Protein AF-A0AA96YY70-F1 (afdb_monomer)

Solvent-accessible surface area (backbone atoms only — not comparable to full-atom values): 9001 Å² total; per-residue (Å²): 128,84,80,77,74,83,91,84,85,89,81,86,81,87,78,61,65,65,50,32,39,73,68,54,72,91,27,22,64,57,49,34,50,59,52,41,71,78,36,80,84,59,49,70,89,79,75,50,86,50,71,38,54,63,63,75,61,59,66,56,55,31,55,53,45,71,37,78,89,41,72,66,56,53,54,47,60,29,68,54,20,48,58,16,36,50,90,58,90,84,55,63,21,52,59,56,35,51,49,50,52,51,45,53,49,45,69,71,76,44,61,72,95,78,33,57,74,57,47,55,52,49,53,53,53,42,53,71,65,66,59,84,60,76,94,64,87,80,84,76,73,78,86,128

Foldseek 3Di:
DPPDDDDDDDDDDDDDLVVLLVVDDDFFVNQLVVVCVVVVPADSVPRDGGADQADAQLVSSCVSNVNNVPPVSSVVSCVRHVNRHPPPPPAGRPLLRVLVVVLVCCVPPPDPVPCPVVNVVSVVVNCVGNPPDPPDDDPDDPDD

Sequence (144 aa):
MSQVKPFSWLIRVDVAPMWVADGFHMNNQVA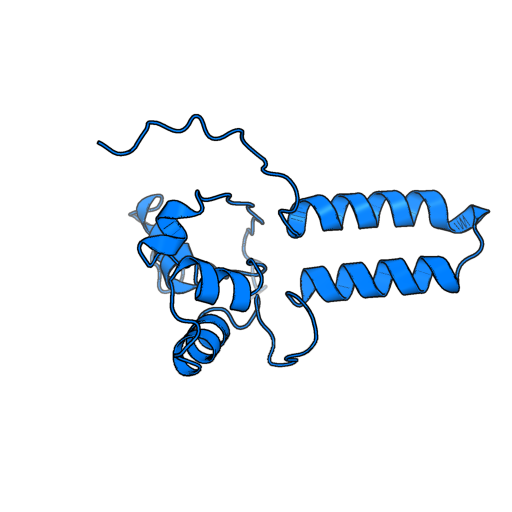LDMLAEKLPYADMSFELGAAVLVGPDPRRIINENGWETNPSEEAKIRAESPHAYPENDKQGTDLISTLTDAIALIENDVPADKKAAVLSRLHHALALVDGSEPIVDFDWQNAE

Mean predicted aligned error: 7.09 Å

Structure (mmCIF, N/CA/C/O backbone):
data_AF-A0AA96YY70-F1
#
_entry.id   AF-A0AA96YY70-F1
#
loop_
_atom_site.group_P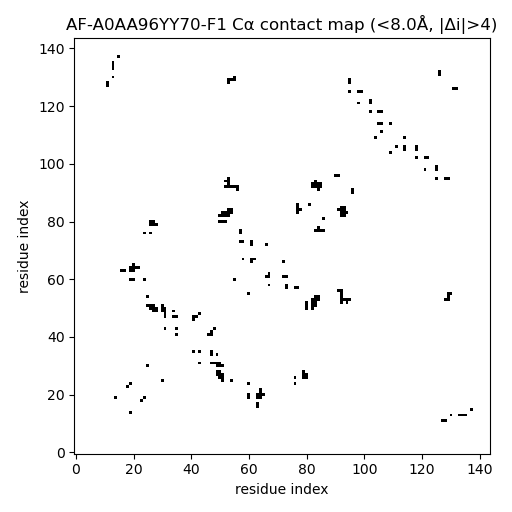DB
_atom_site.id
_atom_site.type_symbol
_atom_site.label_atom_id
_atom_site.label_alt_id
_atom_site.label_comp_id
_atom_site.label_asym_id
_atom_site.label_entity_id
_atom_site.label_seq_id
_atom_site.pdbx_PDB_ins_code
_atom_site.Cartn_x
_atom_site.Cartn_y
_atom_site.Cartn_z
_atom_site.occupancy
_atom_site.B_iso_or_equiv
_atom_site.auth_seq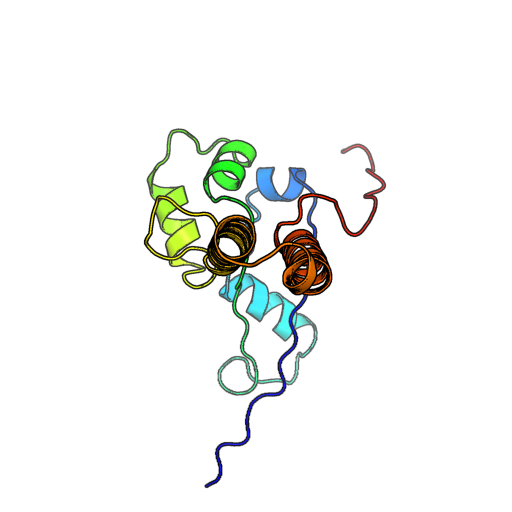_id
_atom_site.auth_comp_id
_atom_site.auth_asym_id
_atom_site.auth_atom_id
_atom_site.pdbx_PDB_model_num
ATOM 1 N N . MET A 1 1 ? 16.194 -16.705 22.792 1.00 48.44 1 MET A N 1
ATOM 2 C CA . MET A 1 1 ? 15.000 -17.288 22.141 1.00 48.44 1 MET A CA 1
ATOM 3 C C . MET A 1 1 ? 15.110 -16.963 20.664 1.00 48.44 1 MET A C 1
ATOM 5 O O . MET A 1 1 ? 15.396 -15.809 20.367 1.00 48.44 1 MET A O 1
ATOM 9 N N . SER A 1 2 ? 14.999 -17.930 19.747 1.00 53.75 2 SER A N 1
ATOM 10 C CA . SER A 1 2 ? 14.935 -17.578 18.322 1.00 53.75 2 SER A CA 1
ATOM 11 C C . SER A 1 2 ? 13.676 -16.742 18.115 1.00 53.75 2 SER A C 1
ATOM 13 O O . SER A 1 2 ? 12.596 -17.206 18.477 1.00 53.75 2 SER A O 1
ATOM 15 N N . GLN A 1 3 ? 13.802 -15.522 17.595 1.00 75.31 3 GLN A N 1
ATOM 16 C CA . GLN A 1 3 ? 12.639 -14.744 17.174 1.00 75.31 3 GLN A CA 1
ATOM 17 C C . GLN A 1 3 ? 11.924 -15.547 16.088 1.00 75.31 3 GLN A C 1
ATOM 19 O O . GLN A 1 3 ? 12.412 -15.655 14.961 1.00 75.31 3 GLN A O 1
ATOM 24 N N . VAL A 1 4 ? 10.809 -16.177 16.451 1.00 82.00 4 VAL A N 1
ATOM 25 C CA . VAL A 1 4 ? 9.887 -16.746 15.472 1.00 82.00 4 VAL A CA 1
ATOM 26 C C . VAL A 1 4 ? 9.416 -15.573 14.622 1.00 82.00 4 VAL A C 1
ATOM 28 O O . VAL A 1 4 ? 8.934 -14.576 15.156 1.00 82.00 4 VAL A O 1
ATOM 31 N N . LYS A 1 5 ? 9.646 -15.650 13.311 1.00 86.62 5 LYS A N 1
ATOM 32 C CA . LYS A 1 5 ? 9.179 -14.620 12.381 1.00 86.62 5 LYS A CA 1
ATOM 33 C C . LYS A 1 5 ? 7.653 -14.708 12.263 1.00 86.62 5 LYS A C 1
ATOM 35 O O . LYS A 1 5 ? 7.135 -15.826 12.292 1.00 86.62 5 LYS A O 1
ATOM 40 N N . PRO A 1 6 ? 6.944 -13.579 12.105 1.00 88.19 6 PRO A N 1
ATOM 41 C CA . PRO A 1 6 ? 5.512 -13.616 11.842 1.00 88.19 6 PRO A CA 1
ATOM 42 C C . PRO A 1 6 ? 5.231 -14.317 10.506 1.00 88.19 6 PRO A C 1
ATOM 44 O O . PRO A 1 6 ? 6.033 -14.247 9.570 1.00 88.19 6 PRO A O 1
ATOM 47 N N . PHE A 1 7 ? 4.078 -14.978 10.414 1.00 91.44 7 PHE A N 1
ATOM 48 C CA . PHE A 1 7 ? 3.495 -15.334 9.124 1.00 91.44 7 PHE A CA 1
ATOM 49 C C . PHE A 1 7 ? 2.839 -14.074 8.554 1.00 91.44 7 PHE A C 1
ATOM 51 O O . PHE A 1 7 ? 2.031 -13.444 9.233 1.00 91.44 7 PHE A O 1
ATOM 58 N N . SER A 1 8 ? 3.219 -13.677 7.340 1.00 91.12 8 SER A N 1
ATOM 59 C CA . SER A 1 8 ? 2.782 -12.416 6.735 1.00 91.12 8 SER A CA 1
ATOM 60 C C . SER A 1 8 ? 2.230 -12.647 5.335 1.00 91.12 8 SER A C 1
ATOM 62 O O . SER A 1 8 ? 2.782 -13.434 4.565 1.00 91.12 8 SER A O 1
ATOM 64 N N . TRP A 1 9 ? 1.168 -11.917 5.005 1.00 90.19 9 TRP A N 1
ATOM 65 C CA . TRP A 1 9 ? 0.539 -11.900 3.688 1.00 90.19 9 TRP A CA 1
ATOM 66 C C . TRP A 1 9 ? 0.529 -10.472 3.147 1.00 90.19 9 TRP A C 1
ATOM 68 O O . TRP A 1 9 ? 0.384 -9.519 3.909 1.00 90.19 9 TRP A O 1
ATOM 78 N N . LEU A 1 10 ? 0.666 -10.340 1.829 1.00 87.56 10 LEU A N 1
ATOM 79 C CA . LEU A 1 10 ? 0.429 -9.096 1.103 1.00 87.56 10 LEU A CA 1
ATOM 80 C C . LEU A 1 10 ? -0.881 -9.255 0.340 1.00 87.56 10 LEU A C 1
ATOM 82 O O . LEU A 1 10 ? -1.024 -10.193 -0.445 1.00 87.56 10 LEU A O 1
ATOM 86 N N . ILE A 1 11 ? -1.839 -8.373 0.612 1.00 87.75 11 ILE A N 1
ATOM 87 C CA . ILE A 1 11 ? -3.192 -8.431 0.057 1.00 87.75 11 ILE A CA 1
ATOM 88 C C . ILE A 1 11 ? -3.441 -7.134 -0.705 1.00 87.75 11 ILE A C 1
ATOM 90 O O . ILE A 1 11 ? -3.201 -6.052 -0.174 1.00 87.75 11 ILE A O 1
ATOM 94 N N . ARG A 1 12 ? -3.940 -7.252 -1.938 1.00 87.06 12 ARG A N 1
ATOM 95 C CA . ARG A 1 12 ? -4.484 -6.126 -2.696 1.00 87.06 12 ARG A CA 1
ATOM 96 C C . ARG A 1 12 ? -5.988 -6.047 -2.457 1.00 87.06 12 ARG A C 1
ATOM 98 O O . ARG A 1 12 ? -6.677 -7.062 -2.542 1.00 87.06 12 ARG A O 1
ATOM 105 N N . VAL A 1 13 ? -6.475 -4.844 -2.181 1.00 87.38 13 VAL A N 1
ATOM 106 C CA . VAL A 1 13 ? -7.898 -4.544 -2.029 1.00 87.38 13 VAL A CA 1
ATOM 107 C C . VAL A 1 13 ? -8.231 -3.411 -2.980 1.00 87.38 13 VAL A C 1
ATOM 109 O O . VAL A 1 13 ? -7.577 -2.371 -2.941 1.00 87.38 13 VAL A O 1
ATOM 112 N N . ASP A 1 14 ? -9.266 -3.608 -3.787 1.00 86.25 14 ASP A N 1
ATOM 113 C CA . ASP A 1 14 ? -9.866 -2.529 -4.554 1.00 86.25 14 ASP A CA 1
ATOM 114 C C . ASP A 1 14 ? -11.154 -2.103 -3.853 1.00 86.25 14 ASP A C 1
ATOM 116 O O . ASP A 1 14 ? -11.956 -2.940 -3.432 1.00 86.25 14 ASP A O 1
ATOM 120 N N . VAL A 1 15 ? -11.345 -0.794 -3.728 1.00 85.62 15 VAL A N 1
ATOM 121 C CA . VAL A 1 15 ? -12.579 -0.197 -3.222 1.00 85.62 15 VAL A CA 1
ATOM 122 C C . VAL A 1 15 ? -13.144 0.747 -4.265 1.00 85.62 15 VAL A C 1
ATOM 124 O O . VAL A 1 15 ? -12.418 1.362 -5.047 1.00 85.62 15 VAL A O 1
ATOM 127 N N . ALA A 1 16 ? -14.463 0.858 -4.268 1.00 84.00 16 ALA A N 1
ATOM 128 C CA . ALA A 1 16 ? -15.161 1.771 -5.145 1.00 84.00 16 ALA A CA 1
ATOM 129 C C . ALA A 1 16 ? -14.810 3.242 -4.825 1.00 84.00 16 ALA A C 1
ATOM 131 O O . ALA A 1 16 ? -14.818 3.603 -3.647 1.00 84.00 16 ALA A O 1
ATOM 132 N N . PRO A 1 17 ? -14.606 4.122 -5.830 1.00 81.50 17 PRO A N 1
ATOM 133 C CA . PRO A 1 17 ? -14.305 5.538 -5.588 1.00 81.50 17 PRO A CA 1
ATOM 134 C C . PRO A 1 17 ? -15.362 6.261 -4.743 1.00 81.50 17 PRO A C 1
ATOM 136 O O . PRO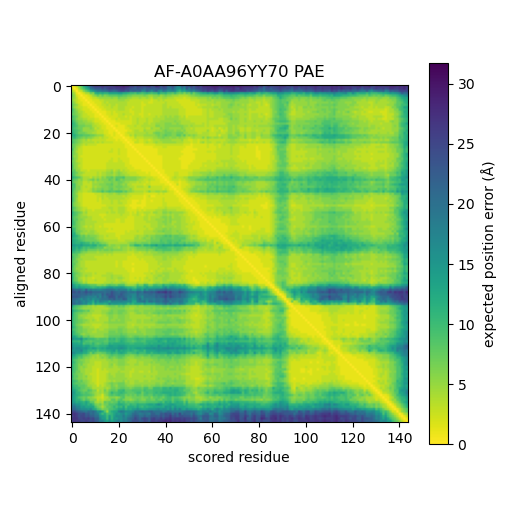 A 1 17 ? -15.035 7.179 -4.004 1.00 81.50 17 PRO A O 1
ATOM 139 N N . MET A 1 18 ? -16.626 5.822 -4.795 1.00 84.00 18 MET A N 1
ATOM 140 C CA . MET A 1 18 ? -17.689 6.401 -3.964 1.00 84.00 18 MET A CA 1
ATOM 141 C C . MET A 1 18 ? -17.449 6.206 -2.462 1.00 84.00 18 MET A C 1
ATOM 143 O O . MET A 1 18 ? -17.739 7.105 -1.691 1.00 84.00 18 MET A O 1
ATOM 147 N N . TRP A 1 19 ? -16.851 5.083 -2.048 1.00 85.94 19 TRP A N 1
ATOM 148 C CA . TRP A 1 19 ? -16.489 4.884 -0.644 1.00 85.94 19 TRP A CA 1
ATOM 149 C C . TRP A 1 19 ? -15.449 5.907 -0.218 1.00 85.94 19 TRP A C 1
ATOM 151 O O . TRP A 1 19 ? -15.552 6.478 0.865 1.00 85.94 19 TRP A O 1
ATOM 161 N N . VAL A 1 20 ? -14.459 6.146 -1.083 1.00 85.31 20 VAL A N 1
ATOM 162 C CA . VAL A 1 20 ? -13.440 7.165 -0.839 1.00 85.31 20 VAL A CA 1
ATOM 163 C C . VAL A 1 20 ? -14.097 8.534 -0.730 1.00 85.31 20 VAL A C 1
ATOM 165 O O . VAL A 1 20 ? -13.810 9.231 0.231 1.00 85.31 20 VAL A O 1
ATOM 168 N N . ALA A 1 21 ? -15.025 8.876 -1.626 1.00 83.38 21 ALA A N 1
ATOM 169 C CA . ALA A 1 21 ? -15.799 10.117 -1.557 1.00 83.38 21 ALA A CA 1
ATOM 170 C C . ALA A 1 21 ? -16.666 10.246 -0.288 1.00 83.38 21 ALA A C 1
ATOM 172 O O . ALA A 1 21 ? -16.891 11.357 0.189 1.00 83.38 21 ALA A O 1
ATOM 173 N N . ASP A 1 22 ? -17.095 9.124 0.292 1.00 84.06 22 ASP A N 1
ATOM 174 C CA . ASP A 1 22 ? -17.835 9.058 1.558 1.00 84.06 22 ASP A CA 1
ATOM 175 C C . ASP A 1 22 ? -16.921 9.136 2.804 1.00 84.06 22 ASP A C 1
ATOM 177 O O . ASP A 1 22 ? -17.373 8.921 3.932 1.00 84.06 22 ASP A O 1
ATOM 181 N N . GLY A 1 23 ? -15.629 9.449 2.638 1.00 82.25 23 GLY A N 1
ATOM 182 C CA . GLY A 1 23 ? -14.671 9.600 3.738 1.00 82.25 23 GLY A CA 1
ATOM 183 C C . GLY A 1 23 ? -13.825 8.363 4.033 1.00 82.25 23 GLY A C 1
ATOM 184 O O . GLY A 1 23 ? -12.998 8.393 4.954 1.00 82.25 23 GLY A O 1
ATOM 185 N N . PHE A 1 24 ? -14.001 7.267 3.288 1.00 87.62 24 PHE A N 1
ATOM 186 C CA . PHE A 1 24 ? -13.195 6.069 3.491 1.00 87.62 24 PHE A CA 1
ATOM 187 C C . PHE A 1 24 ? -11.746 6.301 3.056 1.00 87.62 24 PHE A C 1
ATOM 189 O O . PHE A 1 24 ? -11.452 6.657 1.916 1.00 87.62 24 PHE A O 1
ATOM 196 N N . HIS A 1 25 ? -10.816 5.993 3.951 1.00 87.12 25 HIS A N 1
ATOM 197 C CA . HIS A 1 25 ? -9.404 5.871 3.628 1.00 87.12 25 HIS A CA 1
ATOM 198 C C . HIS A 1 25 ? -8.843 4.659 4.373 1.00 87.12 25 HIS A C 1
ATOM 200 O O . HIS A 1 25 ? -9.063 4.480 5.571 1.00 87.12 25 HIS A O 1
ATOM 206 N N . MET A 1 26 ? -8.123 3.799 3.655 1.00 92.00 26 MET A N 1
ATOM 207 C CA . MET A 1 26 ? -7.444 2.666 4.272 1.00 92.00 26 MET A CA 1
ATOM 208 C C . MET A 1 26 ? -6.181 3.163 4.979 1.00 92.00 26 MET A C 1
ATOM 210 O O . MET A 1 26 ? -5.289 3.704 4.327 1.00 92.00 26 MET A O 1
ATOM 214 N N . ASN A 1 27 ? -6.093 2.949 6.292 1.00 93.00 27 ASN A N 1
ATOM 215 C CA . ASN A 1 27 ? -4.891 3.207 7.084 1.00 93.00 27 ASN A CA 1
ATOM 216 C C . ASN A 1 27 ? -4.506 1.998 7.954 1.00 93.00 27 ASN A C 1
ATOM 218 O O . ASN A 1 27 ? -5.209 0.986 7.966 1.00 93.00 27 ASN A O 1
ATOM 222 N N . ASN A 1 28 ? -3.381 2.080 8.675 1.00 94.12 28 ASN A N 1
ATOM 223 C CA . ASN A 1 28 ? -2.888 0.964 9.493 1.00 94.12 28 ASN A CA 1
ATOM 224 C C . ASN A 1 28 ? -3.914 0.479 10.530 1.00 94.12 28 ASN A C 1
ATOM 226 O O . ASN A 1 28 ? -4.048 -0.728 10.732 1.00 94.12 28 ASN A O 1
ATOM 230 N N . GLN A 1 29 ? -4.639 1.402 11.171 1.00 94.81 29 GLN A N 1
ATOM 231 C CA . GLN A 1 29 ? -5.638 1.054 12.179 1.00 94.81 29 GLN A CA 1
ATOM 232 C C . GLN A 1 29 ? -6.858 0.391 11.537 1.00 94.81 29 GLN A C 1
ATOM 234 O O . GLN A 1 29 ? -7.259 -0.677 11.980 1.00 94.81 29 GLN A O 1
ATOM 239 N N . VAL A 1 30 ? -7.388 0.958 10.449 1.00 94.88 30 VAL A N 1
ATOM 240 C CA . VAL A 1 30 ? -8.516 0.378 9.702 1.00 94.88 30 VAL A CA 1
ATOM 241 C C . VAL A 1 30 ? -8.171 -1.029 9.204 1.00 94.88 30 VAL A C 1
ATOM 243 O O . VAL A 1 30 ? -8.969 -1.951 9.354 1.00 94.88 30 VAL A O 1
ATOM 246 N N . ALA A 1 31 ? -6.961 -1.232 8.676 1.00 94.81 31 ALA A N 1
ATOM 247 C CA . ALA A 1 31 ? -6.500 -2.548 8.241 1.00 94.81 31 ALA A CA 1
ATOM 248 C C . ALA A 1 31 ? -6.420 -3.554 9.406 1.00 94.81 31 ALA A C 1
ATOM 250 O O . ALA A 1 31 ? -6.780 -4.723 9.243 1.00 94.81 31 ALA A O 1
ATOM 251 N N . LEU A 1 32 ? -5.966 -3.109 10.582 1.00 95.12 32 LEU A N 1
ATOM 252 C CA . LEU A 1 32 ? -5.915 -3.939 11.784 1.00 95.12 32 LEU A CA 1
ATOM 253 C C . LEU A 1 32 ? -7.321 -4.288 12.284 1.00 95.12 32 LEU A C 1
ATOM 255 O O . LEU A 1 32 ? -7.572 -5.449 12.602 1.00 95.12 32 LEU A O 1
ATOM 259 N N . ASP A 1 33 ? -8.233 -3.319 12.304 1.00 94.62 33 ASP A N 1
ATOM 260 C CA . ASP A 1 33 ? -9.623 -3.504 12.726 1.00 94.62 33 ASP A CA 1
ATOM 261 C C . ASP A 1 33 ? -10.343 -4.509 11.813 1.00 94.62 33 ASP A C 1
ATOM 263 O O . ASP A 1 33 ? -10.997 -5.433 12.298 1.00 94.62 33 ASP A O 1
ATOM 267 N N . MET A 1 34 ? -10.143 -4.411 10.493 1.00 93.38 34 MET A N 1
ATOM 268 C CA . MET A 1 34 ? -10.670 -5.379 9.523 1.00 93.38 34 MET A CA 1
ATOM 269 C C . MET A 1 34 ? -10.125 -6.798 9.746 1.00 93.38 34 MET A C 1
ATOM 271 O O . MET A 1 34 ? -10.867 -7.775 9.617 1.00 93.38 34 MET A O 1
ATOM 275 N N . LEU A 1 35 ? -8.835 -6.935 10.078 1.00 93.62 35 LEU A N 1
ATOM 276 C CA . LEU A 1 35 ? -8.234 -8.235 10.390 1.00 93.62 35 LEU A CA 1
ATOM 277 C C . LEU A 1 35 ? -8.791 -8.806 11.702 1.00 93.62 35 LEU A C 1
ATOM 279 O O . LEU A 1 35 ? -9.136 -9.989 11.764 1.00 93.62 35 LEU A O 1
ATOM 283 N N . ALA A 1 36 ? -8.907 -7.967 12.731 1.00 94.00 36 ALA A N 1
ATOM 284 C CA . ALA A 1 36 ? -9.425 -8.339 14.043 1.00 94.00 36 ALA A CA 1
ATOM 285 C C . ALA A 1 36 ? -10.889 -8.799 13.975 1.00 94.00 36 ALA A C 1
ATOM 287 O O . ALA A 1 36 ? -11.254 -9.782 14.617 1.00 94.00 36 ALA A O 1
ATOM 288 N N . GLU A 1 37 ? -11.710 -8.170 13.128 1.00 94.50 37 GLU A N 1
ATOM 289 C CA . GLU A 1 37 ? -13.102 -8.574 12.899 1.00 94.50 37 GLU A CA 1
ATOM 290 C C . GLU A 1 37 ? -13.217 -10.037 12.430 1.00 94.50 37 GLU A C 1
ATOM 292 O O . GLU A 1 37 ? -14.155 -10.749 12.796 1.00 94.50 37 GLU A O 1
ATOM 297 N N . LYS A 1 38 ? -12.251 -10.522 11.637 1.00 94.06 38 LYS A N 1
ATOM 298 C CA . LYS A 1 38 ? -12.223 -11.915 11.157 1.00 94.06 38 LYS A CA 1
ATOM 299 C C . LYS A 1 38 ? -11.544 -12.881 12.123 1.00 94.06 38 LYS A C 1
ATOM 301 O O . LYS A 1 38 ? -11.732 -14.091 11.991 1.00 94.06 38 LYS A O 1
ATOM 306 N N . LEU A 1 39 ? -10.793 -12.371 13.096 1.00 93.06 39 LEU A N 1
ATOM 307 C CA . LEU A 1 39 ? -10.041 -13.144 14.083 1.00 93.06 39 LEU A CA 1
ATOM 308 C C . LEU A 1 39 ? -10.432 -12.725 15.513 1.00 93.06 39 LEU A C 1
ATOM 310 O O . LEU A 1 39 ? -9.578 -12.271 16.271 1.00 93.06 39 LEU A O 1
ATOM 314 N N . PRO A 1 40 ? -11.699 -12.923 15.929 1.00 88.75 40 PRO A N 1
ATOM 315 C CA . PRO A 1 40 ? -12.245 -12.348 17.165 1.00 88.75 40 PRO A CA 1
ATOM 316 C C . PRO A 1 40 ? -11.605 -12.866 18.465 1.00 88.75 40 PRO A C 1
ATOM 318 O O . PRO A 1 40 ? -11.901 -12.352 19.540 1.00 88.75 40 PRO A O 1
ATOM 321 N N . TYR A 1 41 ? -10.770 -13.904 18.388 1.00 92.31 41 TYR A N 1
ATOM 322 C CA . TYR A 1 41 ? -10.061 -14.482 19.533 1.00 92.31 41 TYR A CA 1
ATOM 323 C C . TYR A 1 41 ? -8.582 -14.099 19.597 1.00 92.31 41 TYR A C 1
ATOM 325 O O . TYR A 1 41 ? -7.922 -14.479 20.560 1.00 92.31 41 TYR A O 1
ATOM 333 N N . ALA A 1 42 ? -8.062 -13.407 18.581 1.00 92.31 42 ALA A N 1
ATOM 334 C CA . ALA A 1 42 ? -6.675 -12.976 18.559 1.00 92.31 42 ALA A CA 1
ATOM 335 C C . ALA A 1 42 ? -6.521 -11.629 19.275 1.00 92.31 42 ALA A C 1
ATOM 337 O O . ALA A 1 42 ? -7.344 -10.727 19.102 1.00 92.31 42 ALA A O 1
ATOM 338 N N . ASP A 1 43 ? -5.462 -11.475 20.065 1.00 90.00 43 ASP A N 1
ATOM 339 C CA . ASP A 1 43 ? -5.197 -10.210 20.750 1.00 90.00 43 ASP A CA 1
ATOM 340 C C . ASP A 1 43 ? -4.508 -9.208 19.814 1.00 90.00 43 ASP A C 1
ATOM 342 O O . ASP A 1 43 ? -3.371 -9.403 19.372 1.00 90.00 43 ASP A O 1
ATOM 346 N N . MET A 1 44 ? -5.184 -8.089 19.545 1.00 89.06 44 MET A N 1
ATOM 347 C CA . MET A 1 44 ? -4.673 -7.001 18.701 1.00 89.06 44 MET A CA 1
ATOM 348 C C . MET A 1 44 ? -3.376 -6.368 19.225 1.00 89.06 44 MET A C 1
ATOM 350 O O . MET A 1 44 ? -2.664 -5.719 18.465 1.00 89.06 44 MET A O 1
ATOM 354 N N . SER A 1 45 ? -3.056 -6.544 20.507 1.00 88.44 45 SER A N 1
ATOM 355 C CA . SER A 1 45 ? -1.891 -5.930 21.148 1.00 88.44 45 SER A CA 1
ATOM 356 C C . SER A 1 45 ? -0.604 -6.729 20.946 1.00 88.44 45 SER A C 1
ATOM 358 O O . SER A 1 45 ? 0.483 -6.184 21.143 1.00 88.44 45 SER A O 1
ATOM 360 N N . PHE A 1 46 ? -0.696 -8.025 20.619 1.00 86.81 46 PHE A N 1
ATOM 361 C CA . PHE A 1 46 ? 0.487 -8.890 20.524 1.00 86.81 46 PHE A CA 1
ATOM 362 C C . PHE A 1 46 ? 0.422 -10.018 19.485 1.00 86.81 46 PHE A C 1
ATOM 364 O O . PHE A 1 46 ? 1.477 -10.543 19.129 1.00 86.81 46 PHE A O 1
ATOM 371 N N . GLU A 1 47 ? -0.756 -10.394 18.983 1.00 92.06 47 GLU A N 1
ATOM 372 C CA . GLU A 1 47 ? -0.911 -11.495 18.013 1.00 92.06 47 GLU A CA 1
ATOM 373 C C . GLU A 1 47 ? -1.199 -11.008 16.597 1.00 92.06 47 GLU A C 1
ATOM 375 O O . GLU A 1 47 ? -0.895 -11.715 15.634 1.00 92.06 47 GLU A O 1
ATOM 380 N N . LEU A 1 48 ? -1.759 -9.805 16.461 1.00 93.81 48 LEU A N 1
ATOM 381 C CA . LEU A 1 48 ? -2.104 -9.213 15.175 1.00 93.81 48 LEU A CA 1
ATOM 382 C C . LEU A 1 48 ? -1.260 -7.977 14.882 1.00 93.81 48 LEU A C 1
ATOM 384 O O . LEU A 1 48 ? -0.886 -7.212 15.766 1.00 93.81 48 LEU A O 1
ATOM 388 N N . GLY A 1 49 ? -0.995 -7.772 13.599 1.00 93.56 49 GLY A N 1
ATOM 389 C CA . GLY A 1 49 ? -0.379 -6.563 13.086 1.00 93.56 49 GLY A CA 1
ATOM 390 C C . GLY A 1 49 ? -0.791 -6.368 11.638 1.00 93.56 49 GLY A C 1
ATOM 391 O O . GLY A 1 49 ? -0.831 -7.325 10.865 1.00 93.56 49 GLY A O 1
ATOM 392 N N . ALA A 1 50 ? -1.096 -5.129 11.278 1.00 94.75 50 ALA A N 1
ATOM 393 C CA . ALA A 1 50 ? -1.408 -4.741 9.916 1.00 94.75 50 ALA A CA 1
ATOM 394 C C . ALA A 1 50 ? -0.709 -3.421 9.597 1.00 94.75 50 ALA A C 1
ATOM 396 O O . ALA A 1 50 ? -0.557 -2.556 10.460 1.00 94.75 50 ALA A O 1
ATOM 397 N N . ALA A 1 51 ? -0.266 -3.288 8.353 1.00 92.88 51 ALA A N 1
ATOM 398 C CA . ALA A 1 51 ? 0.300 -2.057 7.838 1.00 92.88 51 ALA A CA 1
ATOM 399 C C . ALA A 1 51 ? -0.113 -1.897 6.378 1.00 92.88 51 ALA A C 1
ATOM 401 O O . ALA A 1 51 ? -0.012 -2.839 5.588 1.00 92.88 51 ALA A O 1
ATOM 402 N N . VAL A 1 52 ? -0.546 -0.695 6.020 1.00 91.25 52 VAL A N 1
ATOM 403 C CA . VAL A 1 52 ? -0.757 -0.310 4.630 1.00 91.25 52 VAL A CA 1
ATOM 404 C C . VAL A 1 52 ? 0.613 0.014 4.052 1.00 91.25 52 VAL A C 1
ATOM 406 O O . VAL A 1 52 ? 1.267 0.972 4.463 1.00 91.25 52 VAL A O 1
ATOM 409 N N . LEU A 1 53 ? 1.078 -0.836 3.138 1.00 87.19 53 LEU A N 1
ATOM 410 C CA . LEU A 1 53 ? 2.394 -0.690 2.504 1.00 87.19 53 LEU A CA 1
ATOM 411 C C . LEU A 1 53 ? 2.327 0.088 1.194 1.00 87.19 53 LEU A C 1
ATOM 413 O O . LEU A 1 53 ? 3.326 0.651 0.765 1.00 87.19 53 LEU A O 1
ATOM 417 N N . VAL A 1 54 ? 1.157 0.094 0.557 1.00 85.69 54 VAL A N 1
ATOM 418 C CA . VAL A 1 54 ? 0.870 0.815 -0.679 1.00 85.69 54 VAL A CA 1
ATOM 419 C C . VAL A 1 54 ? -0.590 1.248 -0.650 1.00 85.69 54 VAL A C 1
ATOM 421 O O . VAL A 1 54 ? -1.461 0.467 -0.274 1.00 85.69 54 VAL A O 1
ATOM 424 N N . GLY A 1 55 ? -0.842 2.486 -1.056 1.00 85.06 55 GLY A N 1
ATOM 425 C CA . GLY A 1 55 ? -2.160 3.038 -1.332 1.00 85.06 55 GLY A CA 1
ATOM 426 C C . GLY A 1 55 ? -2.128 3.945 -2.570 1.00 85.06 55 GLY A C 1
ATOM 427 O O . GLY A 1 55 ? -1.063 4.149 -3.159 1.00 85.06 55 GLY A O 1
ATOM 428 N N . PRO A 1 56 ? -3.283 4.474 -3.000 1.00 82.94 56 PRO A N 1
ATOM 429 C CA . PRO A 1 56 ? -3.342 5.444 -4.090 1.00 82.94 56 PRO A CA 1
ATOM 430 C C . PRO A 1 56 ? -2.625 6.748 -3.710 1.00 82.94 56 PRO A C 1
ATOM 432 O O . PRO A 1 56 ? -2.413 7.023 -2.533 1.00 82.94 56 PRO A O 1
ATOM 435 N N . ASP A 1 57 ? -2.274 7.576 -4.701 1.00 81.81 57 ASP A N 1
ATOM 436 C CA . ASP A 1 57 ? -1.724 8.917 -4.447 1.00 81.81 57 ASP A CA 1
ATOM 437 C C . ASP A 1 57 ? -2.622 9.668 -3.439 1.00 81.81 57 ASP A C 1
ATOM 439 O O . ASP A 1 57 ? -3.821 9.811 -3.710 1.00 81.81 57 ASP A O 1
ATOM 443 N N . PRO A 1 58 ? -2.088 10.163 -2.301 1.00 85.12 58 PRO A N 1
ATOM 444 C CA . PRO A 1 58 ? -2.863 10.932 -1.334 1.00 85.12 58 PRO A CA 1
ATOM 445 C C . PRO A 1 58 ? -3.679 12.053 -1.979 1.00 85.12 58 PRO A C 1
ATOM 447 O O . PRO A 1 58 ? -4.826 12.261 -1.603 1.00 85.12 58 PRO A O 1
ATOM 450 N N . ARG A 1 59 ? -3.156 12.717 -3.018 1.00 84.56 59 ARG A N 1
ATOM 451 C CA . ARG A 1 59 ? -3.879 13.777 -3.740 1.00 84.56 59 ARG A CA 1
ATOM 452 C C . ARG A 1 59 ? -5.133 13.269 -4.437 1.00 84.56 59 ARG A C 1
ATOM 454 O O . ARG A 1 59 ? -6.117 13.994 -4.519 1.00 84.56 59 ARG A O 1
ATOM 461 N N . ARG A 1 60 ? -5.124 12.028 -4.928 1.00 85.19 60 ARG A N 1
ATOM 462 C CA . ARG A 1 60 ? -6.324 11.401 -5.488 1.00 85.19 60 ARG A CA 1
ATOM 463 C C . ARG A 1 60 ? -7.381 11.210 -4.402 1.00 85.19 60 ARG A C 1
ATOM 465 O O . ARG A 1 60 ? -8.530 11.553 -4.646 1.00 85.19 60 ARG A O 1
ATOM 472 N N . ILE A 1 61 ? -6.988 10.737 -3.217 1.00 87.31 61 ILE A N 1
ATOM 473 C CA . ILE A 1 61 ? -7.893 10.585 -2.063 1.00 87.31 61 ILE A CA 1
ATOM 474 C C . ILE A 1 61 ? -8.488 11.945 -1.673 1.00 87.31 61 ILE A C 1
ATOM 476 O O . ILE A 1 61 ? -9.699 12.051 -1.497 1.00 87.31 61 ILE A O 1
ATOM 480 N N . ILE A 1 62 ? -7.650 12.987 -1.596 1.00 88.44 62 ILE A N 1
ATOM 481 C CA . ILE A 1 62 ? -8.072 14.368 -1.322 1.00 88.44 62 ILE A CA 1
ATOM 482 C C . ILE A 1 62 ? -9.113 14.846 -2.338 1.00 88.44 62 ILE A C 1
ATOM 484 O O . ILE A 1 62 ? -10.155 15.360 -1.941 1.00 88.44 62 ILE A O 1
ATOM 488 N N . ASN A 1 63 ? -8.850 14.659 -3.633 1.00 87.19 63 ASN A N 1
ATOM 489 C CA . ASN A 1 63 ? -9.759 15.084 -4.69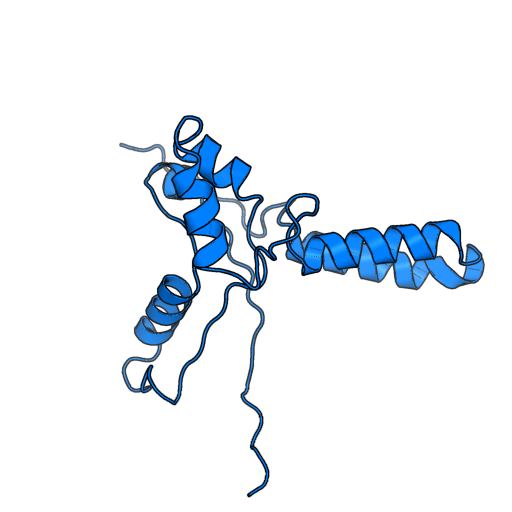7 1.00 87.19 63 ASN A CA 1
ATOM 490 C C . ASN A 1 63 ? -11.081 14.302 -4.664 1.00 87.19 63 ASN A C 1
ATOM 492 O O . ASN A 1 63 ? -12.146 14.893 -4.793 1.00 87.19 63 ASN A O 1
ATOM 496 N N . GLU A 1 64 ? -11.031 12.978 -4.473 1.00 87.38 64 GLU A N 1
ATOM 497 C CA . GLU A 1 64 ? -12.238 12.142 -4.393 1.00 87.38 64 GLU A CA 1
ATOM 498 C C . GLU A 1 64 ? -13.112 12.519 -3.183 1.00 87.38 64 GLU A C 1
ATOM 500 O O . GLU A 1 64 ? -14.331 12.432 -3.273 1.00 87.38 64 GLU A O 1
ATOM 505 N N . ASN A 1 65 ? -12.513 13.025 -2.099 1.00 85.06 65 ASN A N 1
ATOM 506 C CA . ASN A 1 65 ? -13.215 13.522 -0.911 1.00 85.06 65 ASN A CA 1
ATOM 507 C C . ASN A 1 65 ? -13.647 15.002 -0.973 1.00 85.06 65 ASN A C 1
ATOM 509 O O . ASN A 1 65 ? -14.287 15.496 -0.041 1.00 85.06 65 ASN A O 1
ATOM 513 N N . GLY A 1 66 ? -13.267 15.750 -2.014 1.00 86.12 66 GLY A N 1
ATOM 514 C CA . GLY A 1 66 ? -13.490 17.201 -2.067 1.00 86.12 66 GLY A CA 1
ATOM 515 C C . GLY A 1 66 ? -12.720 17.984 -0.990 1.00 86.12 66 GLY A C 1
ATOM 516 O O . GLY A 1 66 ? -13.207 18.990 -0.466 1.00 86.12 66 GLY A O 1
ATOM 517 N N . TRP A 1 67 ? -11.540 17.497 -0.589 1.00 87.12 67 TRP A N 1
ATOM 518 C CA . TRP A 1 67 ? -10.688 18.098 0.445 1.00 87.12 67 TRP A CA 1
ATOM 519 C C . TRP A 1 67 ? -9.571 18.982 -0.130 1.00 87.12 67 TRP A C 1
ATOM 521 O O . TRP A 1 67 ? -8.623 19.307 0.584 1.00 87.12 67 TRP A O 1
ATOM 531 N N . GLU A 1 68 ? -9.638 19.402 -1.397 1.00 86.62 68 GLU A N 1
ATOM 532 C CA . GLU A 1 68 ? -8.521 20.066 -2.096 1.00 86.62 68 GLU A CA 1
ATOM 533 C C . GLU A 1 68 ? -8.069 21.367 -1.421 1.00 86.62 68 GLU A C 1
ATOM 535 O O . GLU A 1 68 ? -6.917 21.785 -1.536 1.00 86.62 68 GLU A O 1
ATOM 540 N N . THR A 1 69 ? -8.969 22.013 -0.682 1.00 84.94 69 THR A N 1
ATOM 541 C CA . THR A 1 69 ? -8.680 23.234 0.075 1.00 84.94 69 THR A CA 1
ATOM 542 C C . THR A 1 69 ? -8.146 22.977 1.487 1.00 84.94 69 THR A C 1
ATOM 544 O O . THR A 1 69 ? -7.959 23.937 2.236 1.00 84.94 69 THR A O 1
ATOM 547 N N . ASN A 1 70 ? -7.919 21.720 1.884 1.00 85.56 70 ASN A N 1
ATOM 548 C CA . ASN A 1 70 ? -7.485 21.337 3.227 1.00 85.56 70 ASN A CA 1
ATOM 549 C C . ASN A 1 70 ? -6.147 20.562 3.216 1.00 85.56 70 ASN A C 1
ATOM 551 O O . ASN A 1 70 ? -6.130 19.332 3.290 1.00 85.56 70 ASN A O 1
ATOM 555 N N . PRO A 1 71 ? -5.000 21.270 3.225 1.00 82.31 71 PRO A N 1
ATOM 556 C CA . PRO A 1 71 ? -3.672 20.649 3.230 1.00 82.31 71 PRO A CA 1
ATOM 557 C C . PRO A 1 71 ? -3.400 19.743 4.439 1.00 82.31 71 PRO A C 1
ATOM 559 O O . PRO A 1 71 ? -2.494 18.912 4.396 1.00 82.31 71 PRO A O 1
ATOM 562 N N . SER A 1 72 ? -4.150 19.911 5.536 1.00 88.50 72 SER A N 1
ATOM 563 C CA . SER A 1 72 ? -3.957 19.105 6.744 1.00 88.50 72 SER A CA 1
ATOM 564 C C . SER A 1 72 ? -4.431 17.659 6.579 1.00 88.50 72 SER A C 1
ATOM 566 O O . SER A 1 72 ? -3.859 16.772 7.211 1.00 88.50 72 SER A O 1
ATOM 568 N N . GLU A 1 73 ? -5.392 17.399 5.686 1.00 89.12 73 GLU A N 1
ATOM 569 C CA . GLU A 1 73 ? -5.857 16.032 5.415 1.00 89.12 73 GLU A CA 1
ATOM 570 C C . GLU A 1 73 ? -4.801 15.221 4.665 1.00 89.12 73 GLU A C 1
ATOM 572 O O . GLU A 1 73 ? -4.590 14.053 4.981 1.00 89.12 73 GLU A O 1
ATOM 577 N N . GLU A 1 74 ? -4.066 15.834 3.729 1.00 88.12 74 GLU A N 1
ATOM 578 C CA . GLU A 1 74 ? -2.989 15.126 3.025 1.00 88.12 74 GLU A CA 1
ATOM 579 C C . GLU A 1 74 ? -1.891 14.718 4.015 1.00 88.12 74 GLU A C 1
ATOM 581 O O . GLU A 1 74 ? -1.434 13.574 4.012 1.00 88.12 74 GLU A O 1
ATOM 586 N N . ALA A 1 75 ? -1.511 15.631 4.915 1.00 87.62 75 ALA A N 1
ATOM 587 C CA . ALA A 1 75 ? -0.541 15.345 5.968 1.00 87.62 75 ALA A CA 1
ATOM 588 C C . ALA A 1 75 ? -1.023 14.227 6.907 1.00 87.62 75 ALA A C 1
ATOM 590 O O . ALA A 1 75 ? -0.234 13.366 7.297 1.00 87.62 75 ALA A O 1
ATOM 591 N N . LYS A 1 76 ? -2.317 14.210 7.239 1.00 89.88 76 LYS A N 1
ATOM 592 C CA . LYS A 1 76 ? -2.927 13.171 8.071 1.00 89.88 76 LYS A CA 1
ATOM 593 C C . LYS A 1 76 ? -2.911 11.802 7.385 1.00 89.88 76 LYS A C 1
ATOM 595 O O . LYS A 1 76 ? -2.424 10.851 7.987 1.00 89.88 76 LYS A O 1
ATOM 600 N N . ILE A 1 77 ? -3.342 11.713 6.123 1.00 88.88 77 ILE A N 1
ATOM 601 C CA . ILE A 1 77 ? -3.294 10.472 5.326 1.00 88.88 77 ILE A CA 1
ATOM 602 C C . ILE A 1 77 ? -1.875 9.892 5.317 1.00 88.88 77 ILE A C 1
ATOM 604 O O . ILE A 1 77 ? -1.684 8.694 5.540 1.00 88.88 77 ILE A O 1
ATOM 608 N N . ARG A 1 78 ? -0.867 10.749 5.107 1.00 88.50 78 ARG A N 1
ATOM 609 C CA . ARG A 1 78 ? 0.545 10.347 5.136 1.00 88.50 78 ARG A CA 1
ATOM 610 C C . ARG A 1 78 ? 0.960 9.819 6.510 1.00 88.50 78 ARG A C 1
ATOM 612 O O . ARG A 1 78 ? 1.561 8.751 6.600 1.00 88.50 78 ARG A O 1
ATOM 619 N N . ALA A 1 79 ? 0.597 10.530 7.577 1.00 89.44 79 ALA A N 1
ATOM 620 C CA . ALA A 1 79 ? 0.969 10.175 8.945 1.00 89.44 79 ALA A CA 1
ATOM 621 C C . ALA A 1 79 ? 0.339 8.857 9.429 1.00 89.44 79 ALA A C 1
ATOM 623 O O . ALA A 1 79 ? 0.958 8.124 10.197 1.00 89.44 79 ALA A O 1
ATOM 624 N N . GLU A 1 80 ? -0.876 8.540 8.983 1.00 91.75 80 GLU A N 1
ATOM 625 C CA . GLU A 1 80 ? -1.598 7.331 9.393 1.00 91.75 80 GLU A CA 1
ATOM 626 C C . GLU A 1 80 ? -1.116 6.056 8.676 1.00 91.75 80 GLU A C 1
ATOM 628 O O . GLU A 1 80 ? -1.394 4.944 9.133 1.00 91.75 80 GLU A O 1
ATOM 633 N N . SER A 1 81 ? -0.379 6.203 7.568 1.00 89.94 81 SER A N 1
ATOM 634 C CA . SER A 1 81 ? 0.199 5.096 6.790 1.00 89.94 81 SER A CA 1
ATOM 635 C C . SER A 1 81 ? 1.614 5.426 6.293 1.00 89.94 81 SER A C 1
ATOM 637 O O . SER A 1 81 ? 1.848 5.508 5.085 1.00 89.94 81 SER A O 1
ATOM 639 N N . PRO A 1 82 ? 2.599 5.575 7.198 1.00 86.00 82 PRO A N 1
ATOM 640 C CA . PRO A 1 82 ? 3.937 6.062 6.848 1.00 86.00 82 PRO A CA 1
ATOM 64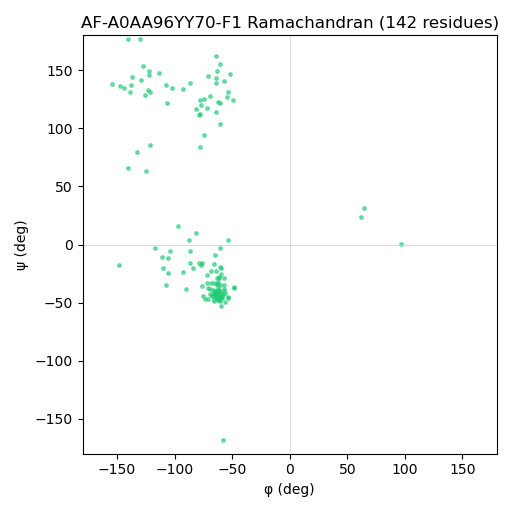1 C C . PRO A 1 82 ? 4.708 5.131 5.901 1.00 86.00 82 PRO A C 1
ATOM 643 O O . PRO A 1 82 ? 5.608 5.575 5.196 1.00 86.00 82 PRO A O 1
ATOM 646 N N . HIS A 1 83 ? 4.363 3.839 5.861 1.00 84.50 83 HIS A N 1
ATOM 647 C CA . HIS A 1 83 ? 4.953 2.890 4.911 1.00 84.50 83 HIS A CA 1
ATOM 648 C C . HIS A 1 83 ? 4.395 3.048 3.495 1.00 84.50 83 HIS A C 1
ATOM 650 O O . HIS A 1 83 ? 5.143 2.902 2.533 1.00 84.50 83 HIS A O 1
ATOM 656 N N . ALA A 1 84 ? 3.107 3.373 3.363 1.00 84.81 84 ALA A N 1
ATOM 657 C CA . ALA A 1 84 ? 2.508 3.688 2.073 1.00 84.81 84 ALA A CA 1
ATOM 658 C C . ALA A 1 84 ? 2.970 5.052 1.553 1.00 84.81 84 ALA A C 1
ATOM 660 O O . ALA A 1 84 ? 3.123 5.213 0.346 1.00 84.81 84 ALA A O 1
ATOM 661 N N . TYR A 1 85 ? 3.222 6.015 2.444 1.00 83.25 85 TYR A N 1
ATOM 662 C CA . TYR A 1 85 ? 3.541 7.392 2.072 1.00 83.25 85 TYR A CA 1
ATOM 663 C C . TYR A 1 85 ? 4.761 7.929 2.841 1.00 83.25 85 TYR A C 1
ATOM 665 O O . TYR A 1 85 ? 4.603 8.685 3.802 1.00 83.25 85 TYR A O 1
ATOM 673 N N . PRO A 1 86 ? 5.990 7.577 2.429 1.00 71.38 86 PRO A N 1
ATOM 674 C CA . PRO A 1 86 ? 7.195 8.150 3.023 1.00 71.38 86 PRO A CA 1
ATOM 675 C C . PRO A 1 86 ? 7.244 9.671 2.834 1.00 71.38 86 PRO A C 1
ATOM 677 O O . PRO A 1 86 ? 6.716 10.195 1.855 1.00 71.38 86 PRO A O 1
ATOM 680 N N . GLU A 1 87 ? 7.961 10.375 3.713 1.00 62.31 87 GLU A N 1
ATOM 681 C CA . GLU A 1 87 ? 8.114 11.847 3.710 1.00 62.31 87 GLU A CA 1
ATOM 682 C C . GLU A 1 87 ? 8.753 12.439 2.432 1.00 62.31 87 GLU A C 1
ATOM 684 O O . GLU A 1 87 ? 8.873 13.654 2.289 1.00 62.31 87 GLU A O 1
ATOM 689 N N . ASN A 1 88 ? 9.169 11.614 1.468 1.00 57.94 88 ASN A N 1
ATOM 690 C CA . ASN A 1 88 ? 9.660 12.097 0.185 1.00 57.94 88 ASN A CA 1
ATOM 691 C C . ASN A 1 88 ? 8.478 12.497 -0.716 1.00 57.94 88 ASN A C 1
ATOM 693 O O . ASN A 1 88 ? 8.058 11.745 -1.591 1.00 57.94 88 ASN A O 1
ATOM 697 N N . ASP A 1 89 ? 7.998 13.729 -0.537 1.00 50.09 89 ASP A N 1
ATOM 698 C CA . ASP A 1 89 ? 6.854 14.390 -1.201 1.00 50.09 89 ASP A CA 1
ATOM 699 C C . ASP A 1 89 ? 6.846 14.404 -2.754 1.00 50.09 89 ASP A C 1
ATOM 701 O O . ASP A 1 89 ? 5.990 15.039 -3.377 1.00 50.09 89 ASP A O 1
ATOM 705 N N . LYS A 1 90 ? 7.811 13.755 -3.418 1.00 50.50 90 LYS A N 1
ATOM 706 C CA . LYS A 1 90 ? 8.012 13.788 -4.879 1.00 50.50 90 LYS A CA 1
ATOM 707 C C . LYS A 1 90 ? 7.853 12.448 -5.589 1.00 50.50 90 LYS A C 1
ATOM 709 O O . LYS A 1 90 ? 7.966 12.413 -6.812 1.00 50.50 90 LYS A O 1
ATOM 714 N N . GLN A 1 91 ? 7.612 11.368 -4.865 1.00 49.88 91 GLN A N 1
ATOM 715 C CA . GLN A 1 91 ? 7.500 10.035 -5.440 1.00 49.88 91 GLN A CA 1
ATOM 716 C C . GLN A 1 91 ? 6.182 9.396 -4.988 1.00 49.88 91 GLN A C 1
ATOM 718 O O . GLN A 1 91 ? 5.622 9.796 -3.967 1.00 49.88 91 GLN A O 1
ATOM 723 N N . GLY A 1 92 ? 5.644 8.467 -5.788 1.00 55.09 92 GLY A N 1
ATOM 724 C CA . GLY A 1 92 ? 4.503 7.637 -5.384 1.00 55.09 92 GLY A CA 1
ATOM 725 C C . GLY A 1 92 ? 4.811 6.851 -4.105 1.00 55.09 92 GLY A C 1
ATOM 726 O O . GLY A 1 92 ? 5.811 7.104 -3.436 1.00 55.09 92 GLY A O 1
ATOM 727 N N . THR A 1 93 ? 3.977 5.875 -3.751 1.00 62.44 93 THR A N 1
ATOM 728 C CA . THR A 1 93 ? 4.294 5.019 -2.594 1.00 62.44 93 THR A CA 1
ATOM 729 C C . THR A 1 93 ? 5.705 4.451 -2.713 1.00 62.44 93 THR A C 1
ATOM 731 O O . THR A 1 93 ? 6.155 4.194 -3.832 1.00 62.44 93 THR A O 1
ATOM 734 N N . ASP A 1 94 ? 6.405 4.263 -1.590 1.00 69.19 94 ASP A N 1
ATOM 735 C CA . ASP A 1 94 ? 7.824 3.855 -1.581 1.00 69.19 94 ASP A CA 1
ATOM 736 C C . ASP A 1 94 ? 8.089 2.661 -2.503 1.00 69.19 94 ASP A C 1
ATOM 738 O O . ASP A 1 94 ? 9.095 2.584 -3.201 1.00 69.19 94 ASP A O 1
ATOM 742 N N . LEU A 1 95 ? 7.138 1.724 -2.538 1.00 79.38 95 LEU A N 1
ATOM 743 C CA . LEU A 1 95 ? 7.228 0.527 -3.353 1.00 79.38 95 LEU A CA 1
ATOM 744 C C . LEU A 1 95 ? 6.980 0.807 -4.842 1.00 79.38 95 LEU A C 1
ATOM 746 O O . LEU A 1 95 ? 7.732 0.304 -5.675 1.00 79.38 95 LEU A O 1
ATOM 750 N N . ILE A 1 96 ? 5.962 1.603 -5.193 1.00 81.19 96 ILE A N 1
ATOM 751 C CA . ILE A 1 96 ? 5.674 1.973 -6.591 1.00 81.19 96 ILE A CA 1
ATOM 752 C C . ILE A 1 96 ? 6.835 2.785 -7.168 1.00 81.19 96 ILE A C 1
ATOM 754 O O . ILE A 1 96 ? 7.283 2.511 -8.284 1.00 81.19 96 ILE A O 1
ATOM 758 N N . SER A 1 97 ? 7.350 3.758 -6.414 1.00 77.88 97 SER A N 1
ATOM 759 C CA . SER A 1 97 ? 8.478 4.586 -6.840 1.00 77.88 97 SER A CA 1
ATOM 760 C C . SER A 1 97 ? 9.755 3.767 -6.968 1.00 77.88 97 SER A C 1
ATOM 762 O O . SER A 1 97 ? 10.388 3.813 -8.018 1.00 77.88 97 SER A O 1
ATOM 764 N N . THR A 1 98 ? 10.076 2.927 -5.980 1.00 83.81 98 THR A N 1
ATOM 765 C CA . THR A 1 98 ? 11.241 2.034 -6.035 1.00 83.81 98 THR A CA 1
ATOM 766 C C . THR A 1 98 ? 11.173 1.091 -7.234 1.00 83.81 98 THR A C 1
ATOM 768 O O . THR A 1 98 ? 12.174 0.895 -7.923 1.00 83.81 98 THR A O 1
ATOM 771 N N . LEU A 1 99 ? 10.004 0.507 -7.521 1.00 88.88 99 LEU A N 1
ATOM 772 C CA . LEU A 1 99 ? 9.821 -0.358 -8.690 1.00 88.88 99 LEU A CA 1
ATOM 773 C C . LEU A 1 99 ? 9.977 0.422 -10.000 1.00 88.88 99 LEU A C 1
ATOM 775 O O . LEU A 1 99 ? 10.641 -0.065 -10.915 1.00 88.88 99 LEU A O 1
ATOM 779 N N . THR A 1 100 ? 9.421 1.632 -10.076 1.00 87.56 100 THR A N 1
ATOM 780 C CA . THR A 1 100 ? 9.539 2.517 -11.245 1.00 87.56 100 THR A CA 1
ATOM 781 C C . THR A 1 100 ? 10.996 2.911 -11.499 1.00 87.56 100 THR A C 1
ATOM 783 O O . THR A 1 100 ? 11.487 2.767 -12.619 1.00 87.56 100 THR A O 1
ATOM 786 N N . ASP A 1 101 ? 11.719 3.327 -10.458 1.00 87.94 101 ASP A N 1
ATOM 787 C CA . ASP A 1 101 ? 13.131 3.707 -10.539 1.00 87.94 101 ASP A CA 1
ATOM 788 C C . ASP A 1 101 ? 14.010 2.502 -10.914 1.00 87.94 101 ASP A C 1
ATOM 790 O O . ASP A 1 101 ? 14.912 2.619 -11.747 1.00 87.94 101 ASP A O 1
ATOM 794 N N . ALA A 1 102 ? 13.726 1.315 -10.366 1.00 89.88 102 ALA A N 1
ATOM 795 C CA . ALA A 1 102 ? 14.437 0.086 -10.715 1.00 89.88 102 ALA A CA 1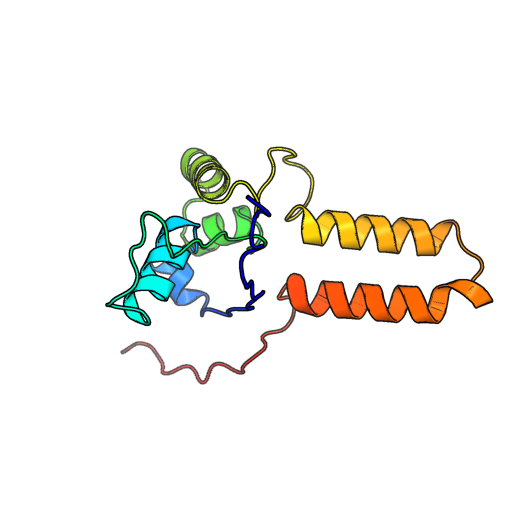
ATOM 796 C C . ALA A 1 102 ? 14.223 -0.319 -12.183 1.00 89.88 102 ALA A C 1
ATOM 798 O O . ALA A 1 102 ? 15.175 -0.730 -12.851 1.00 89.88 102 ALA A O 1
ATOM 799 N N . ILE A 1 103 ? 12.994 -0.189 -12.694 1.00 93.31 103 ILE A N 1
ATOM 800 C CA . ILE A 1 103 ? 12.677 -0.402 -14.112 1.00 93.31 103 ILE A CA 1
ATOM 801 C C . ILE A 1 103 ? 13.491 0.571 -14.965 1.00 93.31 103 ILE A C 1
ATOM 803 O O . ILE A 1 103 ? 14.243 0.121 -15.829 1.00 93.31 103 ILE A O 1
ATOM 807 N N . ALA A 1 104 ? 13.425 1.873 -14.670 1.00 91.81 104 ALA A N 1
ATOM 808 C CA . ALA A 1 104 ? 14.130 2.905 -15.427 1.00 91.81 104 ALA A CA 1
ATOM 809 C C . ALA A 1 104 ? 15.655 2.695 -15.425 1.00 91.81 104 ALA A C 1
ATOM 811 O O . ALA A 1 104 ? 16.309 2.834 -16.460 1.00 91.81 104 ALA A O 1
ATOM 812 N N . LEU A 1 105 ? 16.236 2.316 -14.285 1.00 91.88 105 LEU A N 1
ATOM 813 C CA . LEU A 1 105 ? 17.663 2.011 -14.178 1.00 91.88 105 LEU A CA 1
ATOM 814 C C . LEU A 1 105 ? 18.049 0.840 -15.092 1.00 91.88 105 LEU A C 1
ATOM 816 O O . LEU A 1 105 ? 18.992 0.930 -15.875 1.00 91.88 105 LEU A O 1
ATOM 820 N N . ILE A 1 106 ? 17.296 -0.260 -15.038 1.00 92.69 106 ILE A N 1
ATOM 821 C CA . ILE A 1 106 ? 17.576 -1.456 -15.843 1.00 92.69 106 ILE A CA 1
ATOM 822 C C . ILE A 1 106 ? 17.366 -1.173 -17.337 1.00 92.69 106 ILE A C 1
ATOM 824 O O . ILE A 1 106 ? 18.140 -1.638 -18.180 1.00 92.69 106 ILE A O 1
ATOM 828 N N . GLU A 1 107 ? 16.338 -0.401 -17.684 1.00 93.00 107 GLU A N 1
ATOM 829 C CA . GLU A 1 107 ? 16.071 0.035 -19.053 1.00 93.00 107 GLU A CA 1
ATOM 830 C C . GLU A 1 107 ? 17.211 0.862 -19.645 1.00 93.00 107 GLU A C 1
ATOM 832 O O . GLU A 1 107 ? 17.503 0.696 -20.830 1.00 93.00 107 GLU A O 1
ATOM 837 N N . ASN A 1 108 ? 17.905 1.670 -18.851 1.00 90.56 108 ASN A N 1
ATOM 838 C CA . ASN A 1 108 ? 18.986 2.514 -19.353 1.00 90.56 108 ASN A CA 1
ATOM 839 C C . ASN A 1 108 ? 20.360 1.828 -19.306 1.00 90.56 108 ASN A C 1
ATOM 841 O O . ASN A 1 108 ? 21.124 1.931 -20.267 1.00 90.56 108 ASN A O 1
ATOM 845 N N . ASP A 1 109 ? 20.648 1.057 -18.255 1.00 91.50 109 ASP A N 1
ATOM 846 C CA . ASP A 1 109 ? 22.026 0.651 -17.944 1.00 91.50 109 ASP A CA 1
ATOM 847 C C . ASP A 1 109 ? 22.351 -0.811 -18.279 1.00 91.50 109 ASP A C 1
ATOM 849 O O . ASP A 1 109 ? 23.517 -1.216 -18.275 1.00 91.50 109 ASP A O 1
ATOM 853 N N . VAL A 1 110 ? 21.343 -1.632 -18.592 1.00 90.25 110 VAL A N 1
ATOM 854 C CA . VAL A 1 110 ? 21.539 -3.061 -18.883 1.00 90.25 110 VAL A CA 1
ATOM 855 C C . VAL A 1 110 ? 21.365 -3.347 -20.386 1.00 90.25 110 VAL A C 1
ATOM 857 O O . VAL A 1 110 ? 20.423 -2.851 -21.012 1.00 90.25 110 VAL A O 1
ATOM 860 N N . PRO A 1 111 ? 22.226 -4.175 -21.012 1.00 88.00 111 PRO A N 1
ATOM 861 C CA . PRO A 1 111 ? 22.031 -4.628 -22.391 1.00 88.00 111 PRO A CA 1
ATOM 862 C C . PRO A 1 111 ? 20.685 -5.340 -22.615 1.00 88.00 111 PRO A C 1
ATOM 864 O O . PRO A 1 111 ? 20.221 -6.106 -21.766 1.00 88.00 111 PRO A O 1
ATOM 867 N N . ALA A 1 112 ? 20.051 -5.092 -23.768 1.00 82.12 112 ALA A N 1
ATOM 868 C CA . ALA A 1 112 ? 18.691 -5.550 -24.082 1.00 82.12 112 ALA A CA 1
ATOM 869 C C . ALA A 1 112 ? 18.505 -7.077 -23.993 1.00 82.12 112 ALA A C 1
ATOM 871 O O . ALA A 1 112 ? 17.493 -7.550 -23.475 1.00 82.12 112 ALA A O 1
ATOM 872 N N . ASP A 1 113 ? 19.510 -7.839 -24.418 1.00 85.50 113 ASP A N 1
ATOM 873 C CA . ASP A 1 113 ? 19.558 -9.304 -24.390 1.00 85.50 113 ASP A CA 1
ATOM 874 C C . ASP A 1 113 ? 19.586 -9.894 -22.969 1.00 85.50 113 ASP A C 1
ATOM 876 O O . ASP A 1 113 ? 19.294 -11.075 -22.786 1.00 85.50 113 ASP A O 1
ATOM 880 N N . LYS A 1 114 ? 19.900 -9.077 -21.953 1.00 85.81 114 LYS A N 1
ATOM 881 C CA . LYS A 1 114 ? 20.045 -9.508 -20.553 1.00 85.81 114 LYS A CA 1
ATOM 882 C C . LYS A 1 114 ? 18.956 -8.990 -19.618 1.00 85.81 114 LYS A C 1
ATOM 884 O O . LYS A 1 114 ? 18.873 -9.466 -18.488 1.00 85.81 114 LYS A O 1
ATOM 889 N N . LYS A 1 115 ? 18.122 -8.041 -20.060 1.00 91.62 115 LYS A N 1
ATOM 890 C CA . LYS A 1 115 ? 17.127 -7.381 -19.193 1.00 91.62 115 LYS A CA 1
ATOM 891 C C . LYS A 1 115 ? 15.669 -7.719 -19.469 1.00 91.62 115 LYS A C 1
ATOM 893 O O . LYS A 1 115 ? 14.854 -7.545 -18.570 1.00 91.62 115 LYS A O 1
ATOM 898 N N . ALA A 1 116 ? 15.331 -8.226 -20.658 1.00 89.75 116 ALA A N 1
ATOM 899 C CA . ALA A 1 116 ? 13.935 -8.390 -21.080 1.00 89.75 116 ALA A CA 1
ATOM 900 C C . ALA A 1 116 ? 13.076 -9.189 -20.076 1.00 89.75 116 ALA A C 1
ATOM 902 O O . ALA A 1 116 ? 11.991 -8.754 -19.696 1.00 89.75 116 ALA A O 1
ATOM 903 N N . ALA A 1 117 ? 13.588 -10.320 -19.579 1.00 89.19 117 ALA A N 1
ATOM 904 C CA . ALA A 1 117 ? 12.871 -11.149 -18.607 1.00 89.19 117 ALA A CA 1
ATOM 905 C C . ALA A 1 117 ? 12.728 -10.482 -17.225 1.00 89.19 117 ALA A C 1
ATOM 907 O O . ALA A 1 117 ? 11.730 -10.691 -16.538 1.00 89.19 117 ALA A O 1
ATOM 908 N N . VAL A 1 118 ? 13.716 -9.686 -16.807 1.00 91.62 118 VAL A N 1
ATOM 909 C CA . VAL A 1 118 ? 13.684 -8.976 -15.519 1.00 91.62 118 VAL A CA 1
ATOM 910 C C . VAL A 1 118 ? 12.696 -7.817 -15.587 1.00 91.62 118 VAL A C 1
ATOM 912 O O . VAL A 1 118 ? 11.841 -7.712 -14.715 1.00 91.62 118 VAL A O 1
ATOM 915 N N . LEU A 1 119 ? 12.748 -7.016 -16.654 1.00 93.69 119 LEU A N 1
ATOM 916 C CA . LEU A 1 119 ? 11.807 -5.918 -16.878 1.00 93.69 119 LEU A CA 1
ATOM 917 C C . LEU A 1 119 ? 10.367 -6.412 -16.947 1.00 93.69 119 LEU A C 1
ATOM 919 O O . LEU A 1 119 ? 9.511 -5.870 -16.260 1.00 93.69 119 LEU A O 1
ATOM 923 N N . SER A 1 120 ? 10.100 -7.491 -17.688 1.00 90.94 120 SER A N 1
ATOM 924 C CA . SER A 1 120 ? 8.755 -8.074 -17.750 1.00 90.94 120 SER A CA 1
ATOM 925 C C . SER A 1 120 ? 8.218 -8.448 -16.360 1.00 90.94 120 SER A C 1
ATOM 927 O O . SER A 1 120 ? 7.068 -8.150 -16.043 1.00 90.94 120 SER A O 1
ATOM 929 N N . ARG A 1 121 ? 9.056 -9.036 -15.495 1.00 91.56 121 ARG A N 1
ATOM 930 C CA . ARG A 1 121 ? 8.672 -9.376 -14.115 1.00 91.56 121 ARG A CA 1
ATOM 931 C C . ARG A 1 121 ? 8.465 -8.142 -13.239 1.00 91.56 121 ARG A C 1
ATOM 933 O O . ARG A 1 121 ? 7.560 -8.156 -12.412 1.00 91.56 121 ARG A O 1
ATOM 940 N N . LEU A 1 122 ? 9.284 -7.105 -13.406 1.00 92.69 122 LEU A N 1
ATOM 941 C CA . LEU A 1 122 ? 9.155 -5.856 -12.653 1.00 92.69 122 LEU A CA 1
ATOM 942 C C . LEU A 1 122 ? 7.907 -5.073 -13.062 1.00 92.69 122 LEU A C 1
ATOM 944 O O . LEU A 1 122 ? 7.180 -4.634 -12.183 1.00 92.69 122 LEU A O 1
ATOM 948 N N . HIS A 1 123 ? 7.602 -4.975 -14.358 1.00 90.94 123 HIS A N 1
ATOM 949 C CA . HIS A 1 123 ? 6.349 -4.379 -14.829 1.00 90.94 123 HIS A CA 1
ATOM 950 C C . HIS A 1 123 ? 5.131 -5.141 -14.315 1.00 90.94 123 HIS A C 1
ATOM 952 O O . HIS A 1 123 ? 4.165 -4.524 -13.882 1.00 90.94 123 HIS A O 1
ATOM 958 N N . HIS A 1 124 ? 5.181 -6.477 -14.310 1.00 88.06 124 HIS A N 1
ATOM 959 C CA . HIS A 1 124 ? 4.092 -7.272 -13.751 1.00 88.06 124 HIS A CA 1
ATOM 960 C C . HIS A 1 124 ? 3.924 -7.038 -12.241 1.00 88.06 124 HIS A C 1
ATOM 962 O O . HIS A 1 124 ? 2.804 -6.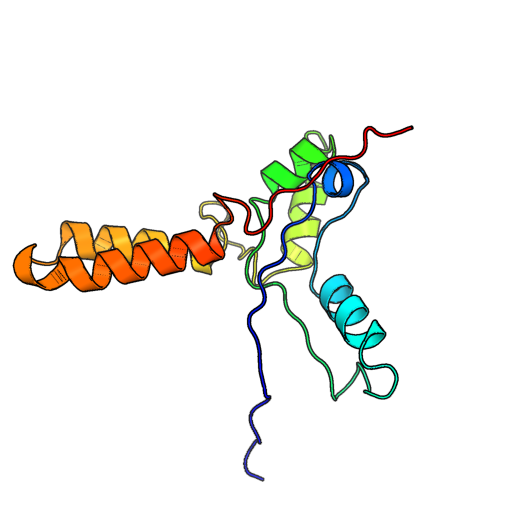882 -11.766 1.00 88.06 124 HIS A O 1
ATOM 968 N N . ALA A 1 125 ? 5.025 -6.967 -11.487 1.00 88.56 125 ALA A N 1
ATOM 969 C CA . ALA A 1 125 ? 4.980 -6.638 -10.064 1.00 88.56 125 ALA A CA 1
ATOM 970 C C . ALA A 1 125 ? 4.454 -5.215 -9.814 1.00 88.56 125 ALA A C 1
ATOM 972 O O . ALA A 1 125 ? 3.657 -5.025 -8.904 1.00 88.56 125 ALA A O 1
ATOM 973 N N . LEU A 1 126 ? 4.855 -4.240 -10.635 1.00 87.00 126 LEU A N 1
ATOM 974 C CA . LEU A 1 126 ? 4.363 -2.867 -10.564 1.00 87.00 126 LEU A CA 1
ATOM 975 C C . LEU A 1 126 ? 2.851 -2.806 -10.810 1.00 87.00 126 LEU A C 1
ATOM 977 O O . LEU A 1 126 ? 2.147 -2.241 -9.985 1.00 87.00 126 LEU A O 1
ATOM 981 N N . ALA A 1 127 ? 2.345 -3.474 -11.850 1.00 83.69 127 ALA A N 1
ATOM 982 C CA . ALA A 1 127 ? 0.913 -3.515 -12.164 1.00 83.69 127 ALA A CA 1
ATOM 983 C C . ALA A 1 127 ? 0.065 -4.176 -11.057 1.00 83.69 127 ALA A C 1
ATOM 985 O O . ALA A 1 127 ? -1.079 -3.797 -10.813 1.00 83.69 127 ALA A O 1
ATOM 986 N N . LEU A 1 128 ? 0.621 -5.164 -10.345 1.00 82.62 128 LEU A N 1
ATOM 987 C CA . LEU A 1 128 ? -0.053 -5.765 -9.187 1.00 82.62 128 LEU A CA 1
ATOM 988 C C . LEU A 1 128 ? -0.166 -4.803 -7.999 1.00 82.62 128 LEU A C 1
ATOM 990 O O . LEU A 1 128 ? -1.017 -5.014 -7.139 1.00 82.62 128 LEU A O 1
ATOM 994 N N . VAL A 1 129 ? 0.694 -3.789 -7.929 1.00 83.88 129 VAL A N 1
ATOM 995 C CA . VAL A 1 129 ? 0.855 -2.916 -6.763 1.00 83.88 129 VAL A CA 1
ATOM 996 C C . VAL A 1 129 ? 0.285 -1.517 -7.003 1.00 83.88 129 VAL A C 1
ATOM 998 O O . VAL A 1 129 ? -0.254 -0.925 -6.074 1.00 83.88 129 VAL A O 1
ATOM 1001 N N . ASP A 1 130 ? 0.374 -0.985 -8.223 1.00 79.81 130 ASP A N 1
ATOM 1002 C CA . ASP A 1 130 ? -0.070 0.374 -8.553 1.00 79.81 130 ASP A CA 1
ATOM 1003 C C . ASP A 1 130 ? -1.591 0.525 -8.684 1.00 79.81 130 ASP A C 1
ATOM 1005 O O . ASP A 1 130 ? -2.105 1.643 -8.636 1.00 79.81 130 ASP A O 1
ATOM 1009 N N . GLY A 1 131 ? -2.316 -0.591 -8.813 1.00 73.50 131 GLY A N 1
ATOM 1010 C CA . GLY A 1 131 ? -3.772 -0.594 -8.919 1.00 73.50 131 GLY A CA 1
ATOM 1011 C C . GLY A 1 131 ? -4.302 0.142 -10.153 1.00 73.50 131 GLY A C 1
ATOM 1012 O O . GLY A 1 131 ? -5.442 0.602 -10.136 1.00 73.50 131 GLY A O 1
ATOM 1013 N N . SER A 1 132 ? -3.487 0.276 -11.205 1.00 72.12 132 SER A N 1
ATOM 1014 C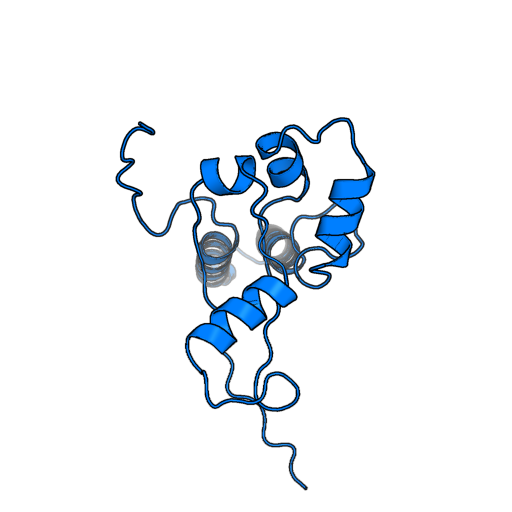 CA . SER A 1 132 ? -3.851 0.942 -12.464 1.00 72.12 132 SER A CA 1
ATOM 1015 C C . SER A 1 132 ? -5.021 0.265 -13.185 1.00 72.12 132 SER A C 1
ATOM 1017 O O . SER A 1 132 ? -5.812 0.939 -13.844 1.00 72.12 132 SER A O 1
ATOM 1019 N N . GLU A 1 133 ? -5.175 -1.046 -13.000 1.00 72.12 133 GLU A N 1
ATOM 1020 C CA . GLU A 1 133 ? -6.315 -1.835 -13.469 1.00 72.12 133 GLU A CA 1
ATOM 1021 C C . GLU A 1 133 ? -6.973 -2.555 -12.293 1.00 72.12 133 GLU A C 1
ATOM 1023 O O . GLU A 1 133 ? -6.245 -3.175 -11.508 1.00 72.12 133 GLU A O 1
ATOM 1028 N N . PRO A 1 134 ? -8.311 -2.519 -12.147 1.00 75.94 134 PRO A N 1
ATOM 1029 C CA . PRO A 1 134 ? -8.994 -3.191 -11.050 1.00 75.94 134 PRO A CA 1
ATOM 1030 C C . PRO A 1 134 ? -8.830 -4.724 -11.111 1.00 75.94 134 PRO A C 1
ATOM 1032 O O . PRO A 1 134 ? -8.831 -5.310 -12.190 1.00 75.94 134 PRO A O 1
ATOM 1035 N N . ILE A 1 135 ? -8.699 -5.396 -9.959 1.00 80.94 135 ILE A N 1
ATOM 1036 C CA . ILE A 1 135 ? -8.664 -6.876 -9.871 1.00 80.94 135 ILE A CA 1
ATOM 1037 C C . ILE A 1 135 ? -10.044 -7.516 -9.997 1.00 80.94 135 ILE A C 1
ATOM 1039 O O . ILE A 1 135 ? -10.139 -8.724 -10.216 1.00 80.94 135 ILE A O 1
ATOM 1043 N N . VAL A 1 136 ? -11.101 -6.732 -9.809 1.00 77.19 136 VAL A N 1
ATOM 1044 C CA . VAL A 1 136 ? -12.490 -7.166 -9.928 1.00 77.19 136 VAL A CA 1
ATOM 1045 C C . VAL A 1 136 ? -13.290 -6.096 -10.656 1.00 77.19 136 VAL A C 1
ATOM 1047 O O . VAL A 1 136 ? -13.155 -4.908 -10.367 1.00 77.19 136 VAL A O 1
ATOM 1050 N N . ASP A 1 137 ? -14.146 -6.519 -11.580 1.00 74.69 137 ASP A N 1
ATOM 1051 C CA . ASP A 1 137 ? -15.153 -5.634 -12.153 1.00 74.69 137 ASP A CA 1
ATOM 1052 C C . ASP A 1 137 ? -16.224 -5.373 -11.087 1.00 74.69 137 ASP A C 1
ATOM 1054 O O . ASP A 1 137 ? -16.884 -6.296 -10.604 1.00 74.69 137 ASP A O 1
ATOM 1058 N N . PHE A 1 138 ? -16.380 -4.115 -10.677 1.00 70.38 138 PHE A N 1
ATOM 1059 C CA . PHE A 1 138 ? -17.459 -3.728 -9.775 1.00 70.38 138 PHE A CA 1
ATOM 1060 C C . PHE A 1 138 ? -18.766 -3.627 -10.567 1.00 70.38 138 PHE A C 1
ATOM 1062 O O . PHE A 1 138 ? -18.934 -2.719 -11.381 1.00 70.38 138 PHE A O 1
ATOM 1069 N N . ASP A 1 139 ? -19.709 -4.533 -10.304 1.00 67.31 139 ASP A N 1
ATOM 1070 C CA . ASP A 1 139 ? -21.093 -4.384 -10.756 1.00 67.31 139 ASP A CA 1
ATOM 1071 C C . ASP A 1 139 ? -21.785 -3.325 -9.887 1.00 67.31 139 ASP A C 1
ATOM 1073 O O . ASP A 1 139 ? -22.272 -3.591 -8.786 1.00 67.31 139 ASP A O 1
ATOM 1077 N N . TRP A 1 140 ? -21.783 -2.088 -10.377 1.00 65.31 140 TRP A N 1
ATOM 1078 C CA . TRP A 1 140 ? -22.391 -0.945 -9.707 1.00 65.31 140 TRP A CA 1
ATOM 1079 C C . TRP A 1 140 ? -23.907 -1.128 -9.591 1.00 65.31 140 TRP A C 1
ATOM 1081 O O . TRP A 1 140 ? -24.628 -1.093 -10.591 1.00 65.31 140 TRP A O 1
ATOM 1091 N N . GLN A 1 141 ? -24.421 -1.261 -8.368 1.00 53.69 141 GLN A N 1
ATOM 1092 C CA . GLN A 1 141 ? -25.812 -0.898 -8.114 1.00 53.69 141 GLN A CA 1
ATOM 1093 C C . GLN A 1 141 ? -25.874 0.629 -8.096 1.00 53.69 141 GLN A C 1
ATOM 1095 O O . GLN A 1 141 ? -25.107 1.270 -7.378 1.00 53.69 141 GLN A O 1
ATOM 1100 N N . ASN A 1 142 ? -26.739 1.219 -8.926 1.00 42.44 142 ASN A N 1
ATOM 1101 C CA . ASN A 1 142 ? -27.003 2.654 -8.852 1.00 42.44 142 ASN A CA 1
ATOM 1102 C C . ASN A 1 142 ? -27.400 2.989 -7.410 1.00 42.44 142 ASN A C 1
ATOM 1104 O O . ASN A 1 142 ? -28.246 2.292 -6.850 1.00 42.44 142 ASN A O 1
ATOM 1108 N N . ALA A 1 143 ? -26.782 4.017 -6.826 1.00 50.19 143 ALA A N 1
ATOM 1109 C CA . ALA A 1 143 ? -27.200 4.529 -5.527 1.00 50.19 143 ALA A CA 1
ATOM 1110 C C . ALA A 1 143 ? -28.702 4.863 -5.586 1.00 50.19 143 ALA A C 1
ATOM 1112 O O . ALA A 1 143 ? -29.133 5.548 -6.520 1.00 50.19 143 ALA A O 1
ATOM 1113 N N . GLU A 1 144 ? -29.480 4.315 -4.648 1.00 43.84 144 GLU A N 1
ATOM 1114 C CA . GLU A 1 144 ? -30.893 4.673 -4.451 1.00 43.84 144 GLU A CA 1
ATOM 1115 C C . GLU A 1 144 ? -31.044 6.114 -3.947 1.00 43.84 144 GLU A C 1
ATOM 1117 O O . GLU A 1 144 ? -30.216 6.548 -3.112 1.00 43.84 144 GLU A O 1
#

pLDDT: mean 83.67, std 11.6, range [42.44, 95.12]

Secondary structure (DSSP, 8-state):
---PPPP---------HHHHHTT----HHHHHHHHHHH-TTS-TTTT--------S-HHHHHHHTT-TT-HHHHHHHHHH-TTTS-S-TTSSSHHHHHHHHHHHHHHHHS-HHHHHHHHHHHHHHHHHHH-SS-SS----PPP-

Radius of gyration: 18.17 Å; Cα contacts (8 Å, |Δi|>4): 132; chains: 1; bounding box: 53×41×46 Å

Nearest PDB structures (foldseek):
  4wa8-assembly1_A  TM=3.033E-01  e=7.393E+00  Methanopyrus kandleri AV19